Protein AF-A0A7S0C125-F1 (afdb_monomer_lite)

pLDDT: mean 75.1, std 19.54, range [33.34, 97.31]

Organism: NCBI:txid420281

Sequence (114 aa):
VIEKLANYRVVTVASYNEHTAALVEPFDDSGNLSFMMGLHGGGFGSSVPVTANFVHDMRDLVNEDEYSDVTFVVGDGDEEQKVYAHRAILAHRCDHFGAMFRSGMRESTEREIR

Secondary structure (DSSP, 8-state):
-GGGGTTS-EEEEEEETTEEEEEE-----SS---TTS-SS---S-----TTTSHHHHHHHTTT-STT-SEEEEESSGGG-EEEEE-HHHHHHH-HHHHHHHHS-SHHHH-SEE-

Radius of gyration: 19.55 Å; chains: 1; bounding box: 50×36×48 Å

InterPro domains:
  IPR000210 BTB/POZ domain [PF00651] (60-113)
  IPR000210 BTB/POZ domain [PS50097] (68-114)
  IPR011333 SKP1/BTB/POZ domain superfamily [G3DSA:3.30.710.10] (47-114)
  IPR011333 SKP1/BTB/POZ domain superfamily [SSF54695] (52-113)
  IPR042846 BTB/POZ domain-containing protein 19 [PTHR46965] (52-110)

Foldseek 3Di:
DVVVCPPFQFPDWDDDDPDIDTDTDPDPPDDDDPVPPDPDDDDPDPPPPCPNCVVVVVVVQFQDAPPFQAWEFDDDDPPTDIGGHHLVVCLVVDVVSVCQLVVPDPSVRDRYHD

Structure (mmCIF, N/CA/C/O backbone):
data_AF-A0A7S0C125-F1
#
_entry.id   AF-A0A7S0C125-F1
#
loop_
_atom_site.group_PDB
_atom_site.id
_atom_site.type_symbol
_atom_site.label_atom_id
_atom_site.label_alt_id
_atom_site.label_comp_id
_atom_site.label_asym_id
_atom_site.label_entity_id
_atom_site.label_seq_id
_atom_site.pdbx_PDB_ins_code
_atom_site.Cartn_x
_atom_site.Cartn_y
_atom_site.Cartn_z
_atom_site.occupancy
_atom_site.B_iso_or_equiv
_atom_site.auth_seq_id
_atom_site.auth_comp_id
_atom_site.auth_asym_id
_atom_site.auth_atom_id
_atom_site.pdbx_PDB_model_num
ATOM 1 N N . VAL A 1 1 ? 17.798 5.383 -24.851 1.00 54.06 1 VAL A N 1
ATOM 2 C CA . VAL A 1 1 ? 16.966 4.716 -23.813 1.00 54.06 1 VAL A CA 1
ATOM 3 C C . VAL A 1 1 ? 16.633 3.279 -24.212 1.00 54.06 1 VAL A C 1
ATOM 5 O O . VAL A 1 1 ? 16.928 2.386 -23.436 1.00 54.06 1 VAL A O 1
ATOM 8 N N . ILE A 1 2 ? 16.129 3.038 -25.429 1.00 53.88 2 ILE A N 1
ATOM 9 C CA . ILE A 1 2 ? 15.700 1.707 -25.911 1.00 53.88 2 ILE A CA 1
ATOM 10 C C . ILE A 1 2 ? 16.863 0.708 -26.075 1.00 53.88 2 ILE A C 1
ATOM 12 O O . ILE A 1 2 ? 16.720 -0.451 -25.707 1.00 53.88 2 ILE A O 1
ATOM 16 N N . GLU A 1 3 ? 18.045 1.152 -26.518 1.00 57.81 3 GLU A N 1
ATOM 17 C CA . GLU A 1 3 ? 19.228 0.278 -26.670 1.00 57.81 3 GLU A CA 1
ATOM 18 C C . GLU A 1 3 ? 19.671 -0.394 -25.358 1.00 57.81 3 GLU A C 1
ATOM 20 O O . GLU A 1 3 ? 20.230 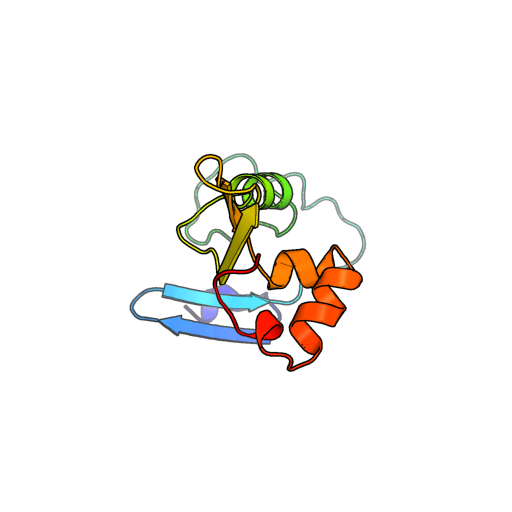-1.485 -25.374 1.00 57.81 3 GLU A O 1
ATOM 25 N N . LYS A 1 4 ? 19.373 0.222 -24.204 1.00 55.84 4 LYS A N 1
ATOM 26 C CA . LYS A 1 4 ? 19.708 -0.321 -22.877 1.00 55.84 4 LYS A CA 1
ATOM 27 C C . LYS A 1 4 ? 18.773 -1.450 -22.429 1.00 55.84 4 LYS A C 1
ATOM 29 O O . LYS A 1 4 ? 19.065 -2.124 -21.448 1.00 55.84 4 LYS A O 1
ATOM 34 N N . LEU A 1 5 ? 17.663 -1.653 -23.138 1.00 57.25 5 LEU A N 1
ATOM 35 C CA . LEU A 1 5 ? 16.684 -2.709 -22.879 1.00 57.25 5 LEU A CA 1
ATOM 36 C C . LEU A 1 5 ? 16.850 -3.902 -23.831 1.00 57.25 5 LEU A C 1
ATOM 38 O O . LEU A 1 5 ? 16.0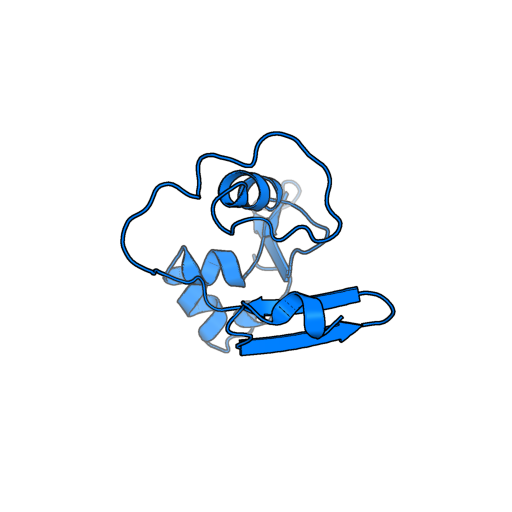44 -4.822 -23.781 1.00 57.25 5 LEU A O 1
ATOM 42 N N . ALA A 1 6 ? 17.884 -3.908 -24.682 1.00 58.38 6 ALA A N 1
ATOM 43 C CA . ALA A 1 6 ? 18.056 -4.899 -25.747 1.00 58.38 6 ALA A CA 1
ATOM 44 C C . ALA A 1 6 ? 18.080 -6.361 -25.257 1.00 58.38 6 ALA A C 1
ATOM 46 O O . ALA A 1 6 ? 17.675 -7.251 -25.997 1.00 58.38 6 ALA A O 1
ATOM 47 N N . ASN A 1 7 ? 18.505 -6.594 -24.010 1.00 57.00 7 ASN A N 1
ATOM 48 C CA . ASN A 1 7 ? 18.581 -7.927 -23.399 1.00 57.00 7 ASN A CA 1
ATOM 49 C C . ASN A 1 7 ? 17.431 -8.228 -22.424 1.00 57.00 7 ASN A C 1
ATOM 51 O O . ASN A 1 7 ? 17.459 -9.244 -21.738 1.00 57.00 7 ASN A O 1
ATOM 55 N N . TYR A 1 8 ? 16.432 -7.351 -22.328 1.00 62.03 8 TYR A N 1
ATOM 56 C CA . TYR A 1 8 ? 15.268 -7.557 -21.476 1.00 62.03 8 TYR A CA 1
ATOM 57 C C . TYR A 1 8 ? 14.053 -7.875 -22.340 1.00 62.03 8 TYR A C 1
ATOM 59 O O . TYR A 1 8 ? 13.775 -7.174 -23.315 1.00 62.03 8 TYR A O 1
ATOM 67 N N . ARG A 1 9 ? 13.263 -8.884 -21.952 1.00 68.81 9 ARG A N 1
ATOM 68 C CA . ARG A 1 9 ? 11.912 -9.029 -22.500 1.00 68.81 9 ARG A CA 1
ATOM 69 C C . ARG A 1 9 ? 11.036 -7.952 -21.873 1.00 68.81 9 ARG A C 1
ATOM 71 O O . ARG A 1 9 ? 10.438 -8.142 -20.817 1.00 68.81 9 ARG A O 1
ATOM 78 N N . VAL A 1 10 ? 11.020 -6.793 -22.518 1.00 67.75 10 VAL A N 1
ATOM 79 C CA . VAL A 1 10 ? 10.178 -5.664 -22.140 1.00 67.75 10 VAL A CA 1
ATOM 80 C C . VAL A 1 10 ? 8.723 -6.029 -22.405 1.00 67.75 10 VAL A C 1
ATOM 82 O O . VAL A 1 10 ? 8.325 -6.239 -23.548 1.00 67.75 10 VAL A O 1
ATOM 85 N N . VAL A 1 11 ? 7.938 -6.105 -21.338 1.00 75.50 11 VAL A N 1
ATOM 86 C CA . VAL A 1 11 ? 6.491 -6.327 -21.398 1.00 75.50 11 VAL A CA 1
ATOM 87 C C . VAL A 1 11 ? 5.794 -5.010 -21.714 1.00 75.50 11 VAL A C 1
ATOM 89 O O . VAL A 1 11 ? 5.001 -4.938 -22.648 1.00 75.50 11 VAL A O 1
ATOM 92 N N . THR A 1 12 ? 6.140 -3.955 -20.971 1.00 74.75 12 THR A N 1
ATOM 93 C CA . THR A 1 12 ? 5.523 -2.629 -21.101 1.00 74.75 12 THR A CA 1
ATOM 94 C C . THR A 1 12 ? 6.536 -1.542 -20.761 1.00 74.75 12 THR A C 1
ATOM 96 O O . THR A 1 12 ? 7.315 -1.694 -19.823 1.00 74.75 12 THR A O 1
ATOM 99 N N . VAL A 1 13 ? 6.505 -0.422 -21.487 1.00 78.31 13 VAL A N 1
ATOM 100 C CA . VAL A 1 13 ? 7.311 0.775 -21.197 1.00 78.31 13 VAL A CA 1
ATOM 101 C C . VAL A 1 13 ? 6.389 1.925 -20.812 1.00 78.31 13 VAL A C 1
ATOM 103 O O . VAL A 1 13 ? 5.409 2.188 -21.504 1.00 78.31 13 VAL A O 1
ATOM 106 N N . ALA A 1 14 ? 6.734 2.633 -19.741 1.00 75.00 14 ALA A N 1
ATOM 107 C CA . ALA A 1 14 ? 6.141 3.906 -19.363 1.00 75.00 14 ALA A CA 1
ATOM 108 C C . ALA A 1 14 ? 7.240 4.973 -19.326 1.00 75.00 14 ALA A C 1
ATOM 110 O O . ALA A 1 14 ? 8.318 4.752 -18.775 1.00 75.00 14 ALA A O 1
ATOM 111 N N . SER A 1 15 ? 6.986 6.133 -19.925 1.00 78.12 15 SER A N 1
ATOM 112 C CA . SER A 1 15 ? 7.932 7.250 -19.946 1.00 78.12 15 SER A CA 1
ATOM 113 C C . SER A 1 15 ? 7.223 8.523 -19.496 1.00 78.12 15 SER A C 1
ATOM 115 O O . SER A 1 15 ? 6.113 8.799 -19.951 1.00 78.12 15 SER A O 1
ATOM 117 N N . TYR A 1 16 ? 7.843 9.269 -18.583 1.00 66.12 16 TYR A N 1
ATOM 118 C CA . TYR A 1 16 ? 7.357 10.551 -18.082 1.00 66.12 16 TYR A CA 1
ATOM 119 C C . TYR A 1 16 ? 8.542 11.496 -17.872 1.00 66.12 16 TYR A C 1
ATOM 121 O O . TYR A 1 16 ? 9.473 11.182 -17.127 1.00 66.12 16 TYR A O 1
ATOM 129 N N . ASN A 1 17 ? 8.505 12.661 -18.523 1.00 83.62 17 ASN A N 1
ATOM 130 C CA . ASN A 1 17 ? 9.614 13.615 -18.579 1.00 83.62 17 ASN A CA 1
ATOM 131 C C . ASN A 1 17 ? 10.936 12.934 -18.985 1.00 83.62 17 ASN A C 1
ATOM 133 O O . ASN A 1 17 ? 11.055 12.398 -20.084 1.00 83.62 17 ASN A O 1
ATOM 137 N N . GLU A 1 18 ? 11.925 12.950 -18.093 1.00 78.81 18 GLU A N 1
ATOM 138 C CA . GLU A 1 18 ? 13.269 12.405 -18.301 1.00 78.81 18 GLU A CA 1
ATOM 139 C C . GLU A 1 18 ? 13.394 10.948 -17.821 1.00 78.81 18 GLU A C 1
ATOM 141 O O . GLU A 1 18 ? 14.442 10.317 -17.967 1.00 78.81 18 GLU A O 1
ATOM 146 N N . HIS A 1 19 ? 12.325 10.396 -17.243 1.00 73.19 19 HIS A N 1
ATOM 147 C CA . HIS A 1 19 ? 12.321 9.085 -16.612 1.00 73.19 19 HIS A CA 1
ATOM 148 C C . HIS A 1 19 ? 11.600 8.066 -17.491 1.00 73.19 19 HIS A C 1
ATOM 150 O O . HIS A 1 19 ? 10.519 8.311 -18.022 1.00 73.19 19 HIS A O 1
ATOM 156 N N . THR A 1 20 ? 12.203 6.890 -17.653 1.00 76.88 20 THR A N 1
ATOM 157 C CA . THR A 1 20 ? 11.588 5.760 -18.355 1.00 76.88 20 THR A CA 1
ATOM 158 C C . THR A 1 20 ? 11.655 4.534 -17.463 1.00 76.88 20 THR A C 1
ATOM 160 O O . THR A 1 20 ? 12.743 4.124 -17.063 1.00 76.88 20 THR A O 1
ATOM 163 N N . ALA A 1 21 ? 10.494 3.959 -17.170 1.00 75.75 21 ALA A N 1
ATOM 164 C CA . AL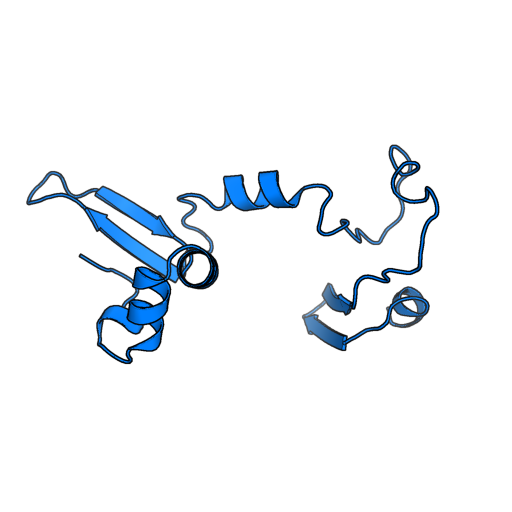A A 1 21 ? 10.344 2.687 -16.486 1.00 75.75 21 ALA A CA 1
ATOM 165 C C . ALA A 1 21 ? 9.919 1.620 -17.501 1.00 75.75 21 ALA A C 1
ATOM 167 O O . ALA A 1 21 ? 9.107 1.875 -18.391 1.00 75.75 21 ALA A O 1
ATOM 168 N N . ALA A 1 22 ? 10.465 0.416 -17.376 1.00 74.00 22 ALA A N 1
ATOM 169 C CA . ALA A 1 22 ? 10.069 -0.723 -18.189 1.00 74.00 22 ALA A CA 1
ATOM 170 C C . ALA A 1 22 ? 9.755 -1.900 -17.268 1.00 74.00 22 ALA A C 1
ATOM 172 O O . ALA A 1 22 ? 10.579 -2.266 -16.431 1.00 74.00 22 ALA A O 1
ATOM 173 N N . LEU A 1 23 ? 8.571 -2.489 -17.430 1.00 69.94 23 LEU A N 1
ATOM 174 C CA . LEU A 1 23 ? 8.256 -3.785 -16.848 1.00 69.94 23 LEU A CA 1
ATOM 175 C C . LEU A 1 23 ? 8.899 -4.843 -17.737 1.00 69.94 23 LEU A C 1
ATOM 177 O O . LEU A 1 23 ? 8.646 -4.885 -18.942 1.00 69.94 23 LEU A O 1
ATOM 181 N N . VAL A 1 24 ? 9.757 -5.662 -17.146 1.00 70.69 24 VAL A N 1
ATOM 182 C CA . VAL A 1 24 ? 10.538 -6.682 -17.842 1.00 70.69 24 VAL A CA 1
ATOM 183 C C . VAL A 1 24 ? 10.272 -8.029 -17.189 1.00 70.69 24 VAL A C 1
ATOM 185 O O . VAL A 1 24 ? 10.159 -8.103 -15.966 1.00 70.69 24 VAL A O 1
ATOM 188 N N . GLU A 1 25 ? 10.142 -9.093 -17.980 1.00 60.84 25 GLU A N 1
ATOM 189 C CA . GLU A 1 25 ? 10.072 -10.431 -17.391 1.00 60.84 25 GLU A CA 1
ATOM 190 C C . GLU A 1 25 ? 11.433 -10.795 -16.783 1.00 60.84 25 GLU A C 1
ATOM 192 O O . GLU A 1 25 ? 12.462 -10.596 -17.441 1.00 60.84 25 GLU A O 1
ATOM 197 N N . PRO A 1 26 ? 11.470 -11.316 -15.543 1.00 55.66 26 PRO A N 1
ATOM 198 C CA . PRO A 1 26 ? 12.689 -11.898 -15.015 1.00 55.66 26 PRO A CA 1
ATOM 199 C C . PRO A 1 26 ? 13.030 -13.126 -15.865 1.00 55.66 26 PRO A C 1
ATOM 201 O O . PRO A 1 26 ? 12.218 -14.041 -15.990 1.00 55.66 26 PRO A O 1
ATOM 204 N N . PHE A 1 27 ? 14.215 -13.142 -16.475 1.00 53.53 27 PHE A N 1
ATOM 205 C CA . PHE A 1 27 ? 14.724 -14.350 -17.115 1.00 53.53 27 PHE A CA 1
ATOM 206 C C . PHE A 1 27 ? 14.977 -15.397 -16.032 1.00 53.53 27 PHE A C 1
ATOM 208 O O . PHE A 1 27 ? 15.867 -15.224 -15.199 1.00 53.53 27 PHE A O 1
ATOM 215 N N . ASP A 1 28 ? 14.208 -16.480 -16.062 1.00 51.19 28 ASP A N 1
ATOM 216 C CA . ASP A 1 28 ? 14.538 -17.715 -15.360 1.00 51.19 28 ASP A CA 1
ATOM 217 C C . ASP A 1 28 ? 15.256 -18.639 -16.354 1.00 51.19 28 ASP A C 1
ATOM 219 O O . ASP A 1 28 ? 14.722 -19.647 -16.806 1.00 51.19 28 ASP A O 1
ATOM 223 N N . ASP A 1 29 ? 16.464 -18.247 -16.769 1.00 43.12 29 ASP A N 1
ATOM 224 C CA . ASP A 1 29 ? 17.341 -19.142 -17.522 1.00 43.12 29 ASP A CA 1
ATOM 225 C C . ASP A 1 29 ? 18.206 -19.902 -16.520 1.00 43.12 29 ASP A C 1
ATOM 227 O O . ASP A 1 29 ? 19.268 -19.456 -16.088 1.00 43.12 29 ASP A O 1
ATOM 231 N N . SER A 1 30 ? 17.693 -21.063 -16.118 1.00 42.41 30 SER A N 1
ATOM 232 C CA . SER A 1 30 ? 18.458 -22.255 -15.744 1.00 42.41 30 SER A CA 1
ATOM 233 C C . SER A 1 30 ? 19.937 -22.024 -15.367 1.00 42.41 30 SER A C 1
ATOM 235 O O . SER A 1 30 ? 20.845 -22.189 -16.178 1.00 42.41 30 SER A O 1
ATOM 237 N N . GLY A 1 31 ? 20.182 -21.760 -14.080 1.00 47.16 31 GLY A N 1
ATOM 238 C CA . GLY A 1 31 ? 21.238 -22.468 -13.353 1.00 47.16 31 GLY A CA 1
ATOM 239 C C . GLY A 1 31 ? 22.687 -21.972 -13.408 1.00 47.16 31 GLY A C 1
ATOM 240 O O . GLY A 1 31 ? 23.569 -22.820 -13.323 1.00 47.16 31 GLY A O 1
ATOM 241 N N . ASN A 1 32 ? 22.998 -20.671 -13.444 1.00 39.50 32 ASN A N 1
ATOM 242 C CA . ASN A 1 32 ? 24.373 -20.235 -13.136 1.00 39.50 32 ASN A CA 1
ATOM 243 C C . ASN A 1 32 ? 24.462 -18.875 -12.430 1.00 39.50 32 ASN A C 1
ATOM 245 O O . ASN A 1 32 ? 24.196 -17.839 -13.024 1.00 39.50 32 ASN A O 1
ATOM 249 N N . LEU A 1 33 ? 24.862 -18.922 -11.151 1.00 40.53 33 LEU A N 1
ATOM 250 C CA . LEU A 1 33 ? 25.848 -18.088 -10.434 1.00 40.53 33 LEU A CA 1
ATOM 251 C C . LEU A 1 33 ? 26.068 -16.601 -10.822 1.00 40.53 33 LEU A C 1
ATOM 253 O O . LEU A 1 33 ? 27.132 -16.064 -10.535 1.00 40.53 33 LEU A O 1
ATOM 257 N N . SER A 1 34 ? 25.117 -15.894 -11.430 1.00 44.53 34 SER A N 1
ATOM 258 C CA . SER A 1 34 ? 25.297 -14.474 -11.782 1.00 44.53 34 SER A CA 1
ATOM 259 C C . SER A 1 34 ? 24.731 -13.514 -10.731 1.00 44.53 34 SER A C 1
ATOM 261 O O . SER A 1 34 ? 25.050 -12.331 -10.742 1.00 44.53 34 SER A O 1
ATOM 263 N N . PHE A 1 35 ? 23.960 -14.021 -9.763 1.00 45.62 35 PHE A N 1
ATOM 264 C CA . PHE A 1 35 ? 23.407 -13.220 -8.663 1.00 45.62 35 PHE A CA 1
ATOM 265 C C . PHE A 1 35 ? 24.406 -12.911 -7.532 1.00 45.62 35 PHE A C 1
ATOM 267 O O . PHE A 1 35 ? 24.052 -12.204 -6.593 1.00 45.62 35 PHE A O 1
ATOM 274 N N . MET A 1 36 ? 25.652 -13.404 -7.607 1.00 40.44 36 MET A N 1
ATOM 275 C CA . MET A 1 36 ? 26.656 -13.240 -6.539 1.00 40.44 36 MET A CA 1
ATOM 276 C C . MET A 1 36 ? 27.865 -12.359 -6.912 1.00 40.44 36 MET A C 1
ATOM 278 O O . MET A 1 36 ? 28.843 -12.317 -6.172 1.00 40.44 36 MET A O 1
ATOM 282 N N . MET A 1 37 ? 27.812 -11.616 -8.023 1.00 38.41 37 MET A N 1
ATOM 283 C CA . MET A 1 37 ? 28.876 -10.689 -8.442 1.00 38.41 37 MET A CA 1
ATOM 284 C C . MET A 1 37 ? 28.278 -9.363 -8.933 1.00 38.41 37 MET A C 1
ATOM 286 O O . MET A 1 37 ? 28.106 -9.134 -10.123 1.00 38.41 37 MET A O 1
ATOM 290 N N . GLY A 1 38 ? 27.934 -8.486 -7.988 1.00 42.62 38 GLY A N 1
ATOM 291 C CA . GLY A 1 38 ? 27.492 -7.112 -8.275 1.00 42.62 38 GLY A CA 1
ATOM 292 C C . GLY A 1 38 ? 27.627 -6.134 -7.103 1.00 42.62 38 GLY A C 1
ATOM 293 O O . GLY A 1 38 ? 27.239 -4.975 -7.215 1.00 42.62 38 GLY A O 1
ATOM 294 N N . LEU A 1 39 ? 28.201 -6.576 -5.979 1.00 46.94 39 LEU A N 1
ATOM 295 C CA . LEU A 1 39 ? 28.697 -5.688 -4.932 1.00 46.94 39 LEU A CA 1
ATOM 296 C C . LEU A 1 39 ? 29.951 -4.980 -5.471 1.00 46.94 39 LEU A C 1
ATOM 298 O O . LEU A 1 39 ? 31.000 -5.612 -5.555 1.00 46.94 39 LEU A O 1
ATOM 302 N N . HIS A 1 40 ? 29.831 -3.675 -5.736 1.00 40.34 40 HIS A N 1
ATOM 303 C CA . HIS A 1 40 ? 30.857 -2.687 -6.132 1.00 40.34 40 HIS A CA 1
ATOM 304 C C . HIS A 1 40 ? 30.996 -2.408 -7.637 1.00 40.34 40 HIS A C 1
ATOM 306 O O . HIS A 1 40 ? 31.637 -3.149 -8.375 1.00 40.34 40 HIS A O 1
ATOM 312 N N . GLY A 1 41 ? 30.520 -1.230 -8.051 1.00 33.34 41 GLY A N 1
ATOM 313 C CA . GLY A 1 41 ? 30.965 -0.568 -9.281 1.00 33.34 41 GLY A CA 1
ATOM 314 C C . GLY A 1 41 ? 29.835 0.151 -10.001 1.00 33.34 41 GLY A C 1
ATOM 315 O O . GLY A 1 41 ? 29.008 -0.485 -10.640 1.00 33.34 41 GLY A O 1
ATOM 316 N N . GLY A 1 42 ? 29.791 1.479 -9.886 1.00 43.28 42 GLY A N 1
ATOM 317 C CA . GLY A 1 42 ? 28.737 2.311 -10.456 1.00 43.28 42 GLY A CA 1
ATOM 318 C C . GLY A 1 42 ? 28.549 2.135 -11.967 1.00 43.28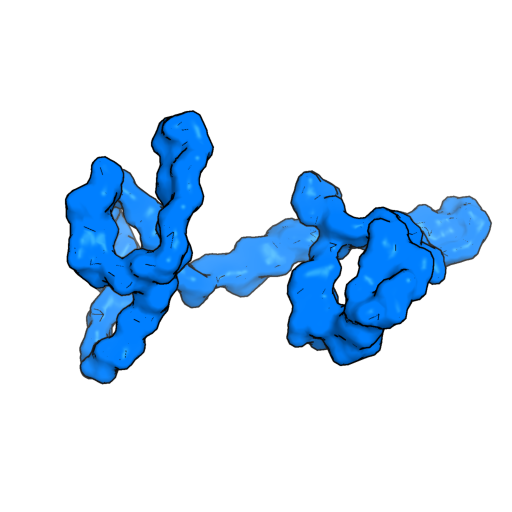 42 GLY A C 1
ATOM 319 O O . GLY A 1 42 ? 29.504 2.146 -12.739 1.00 43.28 42 GLY A O 1
ATOM 320 N N . GLY A 1 43 ? 27.285 2.039 -12.377 1.00 36.16 43 GLY A N 1
ATOM 321 C CA . GLY A 1 43 ? 26.846 2.042 -13.767 1.00 36.16 43 GLY A CA 1
ATOM 322 C C . GLY A 1 43 ? 25.385 2.483 -13.842 1.00 36.16 43 GLY A C 1
ATOM 323 O O . GLY A 1 43 ? 24.515 1.897 -13.209 1.00 36.16 43 GLY A O 1
ATOM 324 N N . PHE A 1 44 ? 25.129 3.567 -14.573 1.00 40.91 44 PHE A N 1
ATOM 325 C CA . PHE A 1 44 ? 23.841 4.251 -14.700 1.00 40.91 44 PHE A CA 1
ATOM 326 C C . PHE A 1 44 ? 22.751 3.365 -15.327 1.00 40.91 44 PHE A C 1
ATOM 328 O O . PHE A 1 44 ? 22.603 3.296 -16.553 1.00 40.91 44 PHE A O 1
ATOM 335 N N . GLY A 1 45 ? 21.966 2.737 -14.455 1.00 46.31 45 GLY A N 1
ATOM 336 C CA . GLY A 1 45 ? 20.783 1.942 -14.761 1.00 46.31 45 GLY A CA 1
ATOM 337 C C . GLY A 1 45 ? 20.522 1.007 -13.592 1.00 46.31 45 GLY A C 1
ATOM 338 O O . GLY A 1 45 ? 20.974 -0.130 -13.614 1.00 46.31 45 GLY A O 1
ATOM 339 N N . SER A 1 46 ? 19.858 1.510 -12.548 1.00 48.62 46 SER A N 1
ATOM 340 C CA . SER A 1 46 ? 19.522 0.729 -11.355 1.00 48.62 46 SER A CA 1
ATOM 341 C C . SER A 1 46 ? 18.428 -0.286 -11.694 1.00 48.62 46 SER A C 1
ATOM 343 O O . SER A 1 46 ? 17.260 -0.098 -11.363 1.00 48.62 46 SER A O 1
ATOM 345 N N . SER A 1 47 ? 18.775 -1.354 -12.412 1.00 48.41 47 SER A N 1
ATOM 346 C CA . SER A 1 47 ? 17.976 -2.573 -12.394 1.00 48.41 47 SER A CA 1
ATOM 347 C C . SER A 1 47 ? 18.185 -3.193 -11.017 1.00 48.41 47 SER A C 1
ATOM 349 O O . SER A 1 47 ? 19.054 -4.046 -10.840 1.00 48.41 47 SER A O 1
ATOM 351 N N . VAL A 1 48 ? 17.458 -2.689 -10.016 1.00 52.41 48 VAL A N 1
ATOM 352 C CA . VAL A 1 48 ? 17.411 -3.324 -8.701 1.00 52.41 48 VAL A CA 1
ATOM 353 C C . VAL A 1 48 ? 16.777 -4.689 -8.938 1.00 52.41 48 VAL A C 1
ATOM 355 O O . VAL A 1 48 ? 15.633 -4.745 -9.400 1.00 52.41 48 VAL A O 1
ATOM 358 N N . PRO A 1 49 ? 17.499 -5.797 -8.700 1.00 55.47 49 PRO A N 1
ATOM 359 C CA . PRO A 1 49 ? 16.878 -7.105 -8.762 1.00 55.47 49 PRO A CA 1
ATOM 360 C C . PRO A 1 49 ? 15.682 -7.083 -7.816 1.00 55.47 49 PRO A C 1
ATOM 362 O O . PRO A 1 49 ? 15.835 -6.663 -6.669 1.00 55.47 49 PRO A O 1
ATOM 365 N N . VAL A 1 50 ? 14.511 -7.539 -8.272 1.00 55.50 50 VAL A N 1
ATOM 366 C CA . VAL A 1 50 ? 13.269 -7.529 -7.471 1.00 55.50 50 VAL A CA 1
ATOM 367 C C . VAL A 1 50 ? 13.483 -8.178 -6.099 1.00 55.50 50 VAL A C 1
ATOM 369 O O . VAL A 1 50 ? 12.801 -7.857 -5.144 1.00 55.50 50 VAL A O 1
ATOM 372 N N . THR A 1 51 ? 14.464 -9.065 -5.961 1.00 59.84 51 THR A N 1
ATOM 373 C CA . THR A 1 51 ? 14.784 -9.751 -4.710 1.00 59.84 51 THR A CA 1
ATOM 374 C C . THR A 1 51 ? 15.771 -9.018 -3.800 1.00 59.84 51 THR A C 1
ATOM 376 O O . THR A 1 51 ? 15.811 -9.333 -2.614 1.00 59.84 51 THR A O 1
ATOM 379 N N . ALA A 1 52 ? 16.571 -8.071 -4.304 1.00 59.41 52 ALA A N 1
ATOM 380 C CA . ALA A 1 52 ? 17.734 -7.564 -3.572 1.00 59.41 52 ALA A CA 1
ATOM 381 C C . ALA A 1 52 ? 17.358 -6.697 -2.361 1.00 59.41 52 ALA A C 1
ATOM 383 O O . ALA A 1 52 ? 18.038 -6.793 -1.347 1.00 59.41 52 ALA A O 1
ATOM 384 N N . ASN A 1 53 ? 16.262 -5.929 -2.433 1.00 70.94 53 ASN A N 1
ATOM 385 C CA . ASN A 1 53 ? 15.822 -5.035 -1.350 1.00 70.94 53 ASN A CA 1
ATOM 386 C C . ASN A 1 53 ? 14.314 -5.066 -1.062 1.00 70.94 53 ASN A C 1
ATOM 388 O O . ASN A 1 53 ? 13.865 -4.394 -0.142 1.00 70.94 53 ASN A O 1
ATOM 392 N N . PHE A 1 54 ? 13.525 -5.890 -1.758 1.00 79.19 54 PHE A N 1
ATOM 393 C CA . PHE A 1 54 ? 12.061 -5.837 -1.659 1.00 79.19 54 PHE A CA 1
ATOM 394 C C . PHE A 1 54 ? 11.516 -5.984 -0.239 1.00 79.19 54 PHE A C 1
ATOM 396 O O . PHE A 1 54 ? 10.564 -5.307 0.116 1.00 79.19 54 PHE A O 1
ATOM 403 N N . VAL A 1 55 ? 12.114 -6.825 0.610 1.00 82.88 55 VAL A N 1
ATOM 404 C CA . VAL A 1 55 ? 11.667 -6.945 2.011 1.00 82.88 55 VAL A CA 1
ATOM 405 C C . VAL A 1 55 ? 11.916 -5.656 2.799 1.00 82.88 55 VAL A C 1
ATOM 407 O O . VAL A 1 55 ? 11.093 -5.302 3.638 1.00 82.88 55 VAL A O 1
ATOM 410 N N . HIS A 1 56 ? 13.033 -4.971 2.544 1.00 84.25 56 HIS A N 1
ATOM 411 C CA . HIS A 1 56 ? 13.342 -3.689 3.173 1.00 84.25 56 HIS A CA 1
ATOM 412 C C . HIS A 1 56 ? 12.383 -2.610 2.667 1.00 84.25 56 HIS A C 1
ATOM 414 O O . HIS A 1 56 ? 11.700 -1.987 3.470 1.00 84.25 56 HIS A O 1
ATOM 420 N N . ASP A 1 57 ? 12.240 -2.486 1.348 1.00 86.31 57 ASP A N 1
ATOM 421 C CA . ASP A 1 57 ? 11.360 -1.496 0.720 1.00 86.31 57 ASP A CA 1
ATOM 422 C C . ASP A 1 57 ? 9.900 -1.687 1.175 1.00 86.31 57 ASP A C 1
ATOM 424 O O . ASP A 1 57 ? 9.217 -0.743 1.558 1.00 86.31 57 ASP A O 1
ATOM 428 N N . MET A 1 58 ? 9.420 -2.934 1.231 1.00 89.12 58 MET A N 1
ATOM 429 C CA . MET A 1 58 ? 8.076 -3.261 1.723 1.00 89.12 58 MET A CA 1
ATOM 430 C C . MET A 1 58 ? 7.897 -2.993 3.218 1.00 89.12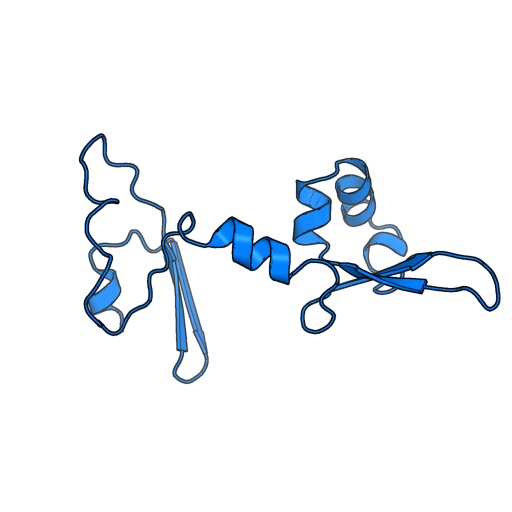 58 MET A C 1
ATOM 432 O O . MET A 1 58 ? 6.767 -2.787 3.658 1.00 89.12 58 MET A O 1
ATOM 436 N N . ARG A 1 59 ? 8.977 -3.035 4.007 1.00 90.69 59 ARG A N 1
ATOM 437 C CA . ARG A 1 59 ? 8.943 -2.679 5.428 1.00 90.69 59 ARG A CA 1
ATOM 438 C C . ARG A 1 59 ? 8.820 -1.172 5.602 1.00 90.69 59 ARG A C 1
ATOM 440 O O . ARG A 1 59 ? 8.059 -0.750 6.466 1.00 90.69 59 ARG A O 1
ATOM 447 N N . ASP A 1 60 ? 9.519 -0.400 4.779 1.00 91.62 60 ASP A N 1
ATOM 448 C CA . ASP A 1 60 ? 9.457 1.062 4.806 1.00 91.62 60 ASP A CA 1
ATOM 449 C C . ASP A 1 60 ? 8.060 1.574 4.417 1.00 91.62 60 ASP A C 1
ATOM 451 O O . ASP A 1 60 ? 7.614 2.590 4.930 1.00 91.62 60 ASP A O 1
ATOM 455 N N . LEU A 1 61 ? 7.311 0.821 3.601 1.00 93.00 61 LEU A N 1
ATOM 456 C CA . LEU A 1 61 ? 5.911 1.125 3.267 1.00 93.00 61 LEU A CA 1
ATOM 457 C C . LEU A 1 61 ? 4.906 0.863 4.409 1.00 93.00 61 LEU A C 1
ATOM 459 O O . LEU A 1 61 ? 3.723 1.193 4.279 1.00 93.00 61 LEU A O 1
ATOM 463 N N . VAL A 1 62 ? 5.305 0.224 5.512 1.00 93.81 62 VAL A N 1
ATOM 464 C CA . VAL A 1 62 ? 4.378 -0.072 6.614 1.00 93.81 62 VAL A CA 1
ATOM 465 C C . VAL A 1 62 ? 4.072 1.206 7.390 1.00 93.81 62 VAL A C 1
ATOM 467 O O . VAL A 1 62 ? 4.943 1.746 8.063 1.00 93.81 62 VAL A O 1
ATOM 470 N N . ASN A 1 63 ? 2.801 1.620 7.371 1.00 95.06 63 ASN A N 1
ATOM 471 C CA . ASN A 1 63 ? 2.313 2.833 8.035 1.00 95.06 63 ASN A CA 1
ATOM 472 C C . ASN A 1 63 ? 2.942 4.140 7.516 1.00 95.06 63 ASN A C 1
ATOM 474 O O .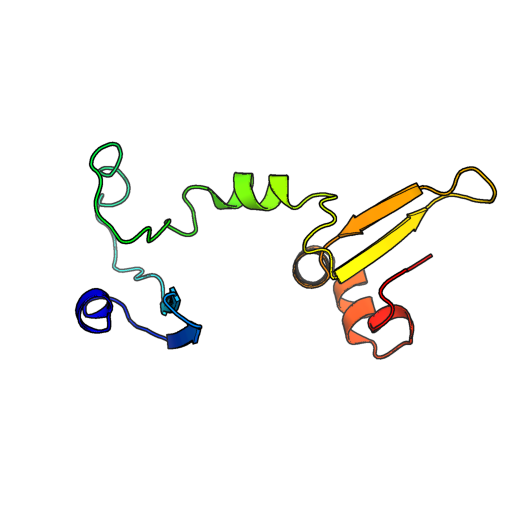 ASN A 1 63 ? 3.006 5.122 8.253 1.00 95.06 63 ASN A O 1
ATOM 478 N N . GLU A 1 64 ? 3.374 4.144 6.254 1.00 95.25 64 GLU A N 1
ATOM 479 C CA . GLU A 1 64 ? 3.827 5.343 5.546 1.00 95.25 64 GLU A CA 1
ATOM 480 C C . GLU A 1 64 ? 2.637 6.077 4.910 1.00 95.25 64 GLU A C 1
ATOM 482 O O . GLU A 1 64 ? 1.755 5.442 4.329 1.00 95.25 64 GLU A O 1
ATOM 487 N N . ASP A 1 65 ? 2.602 7.406 5.021 1.00 95.56 65 ASP A N 1
ATOM 488 C CA . ASP A 1 65 ? 1.475 8.234 4.568 1.00 95.56 65 ASP A CA 1
ATOM 489 C C . ASP A 1 65 ? 1.583 8.577 3.074 1.00 95.56 65 ASP A C 1
ATOM 491 O O . ASP A 1 65 ? 0.578 8.516 2.360 1.00 95.56 65 ASP A O 1
ATOM 495 N N . GLU A 1 66 ? 2.798 8.859 2.580 1.00 94.19 66 GLU A N 1
ATOM 496 C CA . GLU A 1 66 ? 3.041 9.499 1.272 1.00 94.19 66 GLU A CA 1
ATOM 497 C C . GLU A 1 66 ? 2.340 8.802 0.091 1.00 94.19 66 GLU A C 1
ATOM 499 O O . GLU A 1 66 ? 1.754 9.465 -0.769 1.00 94.19 66 GLU A O 1
ATOM 504 N N . TYR A 1 67 ? 2.352 7.467 0.069 1.00 93.19 67 TYR A N 1
ATOM 505 C CA . TYR A 1 67 ? 1.773 6.652 -1.008 1.00 93.19 67 TYR A CA 1
ATOM 506 C C . TYR A 1 67 ? 0.576 5.805 -0.564 1.00 93.19 67 TYR A C 1
ATOM 508 O O . TYR A 1 67 ? 0.110 4.944 -1.317 1.00 93.19 67 TYR A O 1
ATOM 516 N N . SER A 1 68 ? 0.052 6.061 0.637 1.00 95.69 68 SER A N 1
ATOM 517 C CA . SER A 1 68 ? -1.106 5.339 1.153 1.00 95.69 68 SER A CA 1
ATOM 518 C C . SER A 1 68 ? -2.377 5.665 0.360 1.00 95.69 68 SER A C 1
ATOM 520 O O . SER A 1 68 ? -2.729 6.824 0.116 1.00 95.69 68 SER A O 1
ATOM 522 N N . ASP A 1 69 ? -3.103 4.621 -0.037 1.00 94.62 69 ASP A N 1
ATOM 523 C CA . ASP A 1 69 ? -4.388 4.712 -0.742 1.00 94.62 69 ASP A CA 1
ATOM 524 C C . ASP A 1 69 ? -5.577 4.283 0.143 1.00 94.62 69 ASP A C 1
ATOM 526 O O . ASP A 1 69 ? -6.736 4.354 -0.279 1.00 94.62 69 ASP A O 1
ATOM 530 N N . VAL A 1 70 ? -5.302 3.877 1.388 1.00 95.19 70 VAL A N 1
ATOM 531 C CA . VAL A 1 70 ? -6.295 3.589 2.426 1.00 95.19 70 VAL A CA 1
ATOM 532 C C . VAL A 1 70 ? -5.739 3.893 3.823 1.00 95.19 70 VAL A C 1
ATOM 534 O O . VAL A 1 70 ? -4.571 3.643 4.117 1.00 95.19 70 VAL A O 1
ATOM 537 N N . THR A 1 71 ? -6.592 4.410 4.699 1.00 96.56 71 THR A N 1
ATOM 538 C CA . THR A 1 71 ? -6.303 4.713 6.101 1.00 96.56 71 THR A CA 1
ATOM 539 C C . THR A 1 71 ? -7.362 4.058 6.976 1.00 96.56 71 THR A C 1
ATOM 541 O O . THR A 1 71 ? -8.554 4.273 6.770 1.00 96.56 71 THR A O 1
ATOM 544 N N . PHE A 1 72 ? -6.939 3.274 7.960 1.00 95.00 72 PHE A N 1
ATOM 545 C CA . PHE A 1 72 ? -7.833 2.713 8.968 1.00 95.00 72 PHE A CA 1
ATOM 546 C C . PHE A 1 72 ? -7.837 3.613 10.196 1.00 95.00 72 PHE A C 1
ATOM 548 O O . PHE A 1 72 ? -6.770 3.987 10.684 1.00 95.00 72 PHE A O 1
ATOM 555 N N . VAL A 1 73 ? -9.019 3.959 10.687 1.00 94.81 73 VAL A N 1
ATOM 556 C CA . VAL A 1 73 ? -9.197 4.668 11.954 1.00 94.81 73 VAL A CA 1
ATOM 557 C C . VAL A 1 73 ? -9.605 3.632 12.988 1.00 94.81 73 VAL A C 1
ATOM 559 O O . VAL A 1 73 ? -10.623 2.970 12.831 1.00 94.81 73 VAL A O 1
ATOM 562 N N . VAL A 1 74 ? -8.774 3.453 14.009 1.00 93.94 74 VAL A N 1
ATOM 563 C CA . VAL A 1 74 ? -8.959 2.434 15.046 1.00 93.94 74 VAL A CA 1
ATOM 564 C C . VAL A 1 74 ? -9.049 3.122 16.401 1.00 93.94 74 VAL A C 1
ATOM 566 O O . VAL A 1 74 ? -8.267 4.028 16.670 1.00 93.94 74 VAL A O 1
ATOM 569 N N . GLY A 1 75 ? -9.957 2.670 17.261 1.00 91.44 75 GLY A N 1
ATOM 570 C CA . GLY A 1 75 ? -10.235 3.293 18.558 1.00 91.44 75 GLY A CA 1
ATOM 571 C C . GLY A 1 75 ? -11.592 3.992 18.569 1.00 91.44 75 GLY A C 1
ATOM 572 O O . GLY A 1 75 ? -12.260 4.074 17.541 1.00 91.44 75 GLY A O 1
ATOM 573 N N . ASP A 1 76 ? -11.996 4.474 19.742 1.00 87.69 76 ASP A N 1
ATOM 574 C CA . ASP A 1 76 ? -13.290 5.120 19.957 1.00 87.69 76 ASP A CA 1
ATOM 575 C C . ASP A 1 76 ? -13.101 6.492 20.624 1.00 87.69 76 ASP A C 1
ATOM 577 O O . ASP A 1 76 ? -12.302 6.651 21.551 1.00 87.69 76 ASP A O 1
ATOM 581 N N . GLY A 1 77 ? -13.880 7.487 20.194 1.00 83.62 77 GLY A N 1
ATOM 582 C CA . GLY A 1 77 ? -13.909 8.813 20.817 1.00 83.62 77 GLY A CA 1
ATOM 583 C C . GLY A 1 77 ? -12.617 9.608 20.612 1.00 83.62 77 GLY A C 1
ATOM 584 O O . GLY A 1 77 ? -12.199 9.836 19.483 1.00 83.62 77 GLY A O 1
ATOM 585 N N . ASP A 1 78 ? -12.003 10.062 21.705 1.00 86.31 78 ASP A N 1
ATOM 586 C CA . ASP A 1 78 ? -10.793 10.897 21.662 1.00 86.31 78 ASP A CA 1
ATOM 587 C C . ASP A 1 78 ? -9.495 10.081 21.459 1.00 86.31 78 ASP A C 1
ATOM 589 O O . ASP A 1 78 ? -8.420 10.661 21.305 1.00 86.31 78 ASP A O 1
ATOM 593 N N . GLU A 1 79 ? -9.575 8.744 21.443 1.00 88.88 79 GLU A N 1
ATOM 594 C CA . GLU A 1 79 ? -8.433 7.824 21.290 1.00 88.88 79 GLU A CA 1
ATOM 595 C C . GLU A 1 79 ? -8.332 7.221 19.872 1.00 88.88 79 GLU A C 1
ATOM 597 O O . GLU A 1 79 ? -7.802 6.126 19.684 1.00 88.88 79 GLU A O 1
ATOM 602 N N . GLU A 1 80 ? -8.843 7.919 18.853 1.00 92.44 80 GLU A N 1
ATOM 603 C CA . GLU A 1 80 ? -8.730 7.486 17.456 1.00 92.44 80 GLU A CA 1
ATOM 604 C C . GLU A 1 80 ? -7.270 7.523 16.960 1.00 92.44 80 GLU A C 1
ATOM 606 O O . GLU A 1 80 ? -6.590 8.553 16.982 1.00 92.44 80 GLU A O 1
ATOM 611 N N . GLN A 1 81 ? -6.800 6.394 16.427 1.00 94.25 81 GLN A N 1
ATOM 612 C CA . GLN A 1 81 ? -5.495 6.245 15.795 1.00 94.25 81 GLN A CA 1
ATOM 613 C C . GLN A 1 81 ? -5.644 5.955 14.300 1.00 94.25 81 GLN A C 1
ATOM 615 O O . GLN A 1 81 ? -6.349 5.033 13.891 1.00 94.25 81 GLN A O 1
ATOM 620 N N . LYS A 1 82 ? -4.901 6.704 13.478 1.00 95.81 82 LYS A N 1
ATOM 621 C CA . LYS A 1 82 ? -4.793 6.462 12.035 1.00 95.81 82 LYS A CA 1
ATOM 622 C C . LYS A 1 82 ? -3.693 5.456 11.724 1.00 95.81 82 LYS A C 1
ATOM 624 O O . LYS A 1 82 ? -2.575 5.580 12.223 1.00 95.81 82 LYS A O 1
ATOM 629 N N . VAL A 1 83 ? -4.010 4.499 10.860 1.00 96.50 83 VAL A N 1
ATOM 630 C CA . VAL A 1 83 ? -3.074 3.514 10.316 1.00 96.50 83 VAL A CA 1
ATOM 631 C C . VAL A 1 83 ? -3.087 3.613 8.794 1.00 96.50 83 VAL A C 1
ATOM 633 O O . VAL A 1 83 ? -4.084 3.272 8.156 1.00 96.50 83 VAL A O 1
ATOM 636 N N . TYR A 1 84 ? -1.988 4.087 8.213 1.00 97.31 84 TYR A N 1
ATOM 637 C CA . TYR A 1 84 ? -1.827 4.243 6.767 1.00 97.31 84 TYR A CA 1
ATOM 638 C C . TYR A 1 84 ? -1.442 2.909 6.122 1.00 97.31 84 TYR A C 1
ATOM 640 O O . TYR A 1 84 ? -0.618 2.155 6.644 1.00 97.31 84 TYR A O 1
ATOM 648 N N . ALA A 1 85 ? -2.065 2.575 4.996 1.00 95.94 85 ALA A N 1
ATOM 649 C CA . ALA A 1 85 ? -1.853 1.296 4.338 1.00 95.94 85 ALA A CA 1
ATOM 650 C C . ALA A 1 85 ? -2.074 1.365 2.821 1.00 95.94 85 ALA A C 1
ATOM 652 O O . ALA A 1 85 ? -2.437 2.394 2.254 1.00 95.94 85 ALA A O 1
ATOM 653 N N . HIS A 1 86 ? -1.827 0.224 2.174 1.00 95.56 86 HIS A N 1
ATOM 654 C CA . HIS A 1 86 ? -1.832 0.081 0.724 1.00 95.56 86 HIS A CA 1
ATOM 655 C C . HIS A 1 86 ? -2.775 -1.058 0.318 1.00 95.56 86 HIS A C 1
ATOM 657 O O . HIS A 1 86 ? -2.521 -2.228 0.637 1.00 95.56 86 HIS A O 1
ATOM 663 N N . ARG A 1 87 ? -3.852 -0.753 -0.410 1.00 94.12 87 ARG A N 1
ATOM 664 C CA . ARG A 1 87 ? -4.882 -1.718 -0.831 1.00 94.12 87 ARG A CA 1
ATOM 665 C C . ARG A 1 87 ? -4.288 -2.862 -1.632 1.00 94.12 87 ARG A C 1
ATOM 667 O O . ARG A 1 87 ? -4.628 -4.016 -1.386 1.00 94.12 87 ARG A O 1
ATOM 674 N N . ALA A 1 88 ? -3.372 -2.559 -2.554 1.00 93.38 88 ALA A N 1
ATOM 675 C CA . ALA A 1 88 ? -2.714 -3.566 -3.384 1.00 93.38 88 ALA A CA 1
ATOM 676 C C . ALA A 1 88 ? -1.957 -4.604 -2.539 1.00 93.38 88 ALA A C 1
ATOM 678 O O . ALA A 1 88 ? -2.048 -5.802 -2.813 1.00 93.38 88 ALA A O 1
ATOM 679 N N . ILE A 1 89 ? -1.269 -4.152 -1.485 1.00 94.12 89 ILE A N 1
ATOM 680 C CA . ILE A 1 89 ? -0.542 -5.022 -0.555 1.00 94.12 89 ILE A CA 1
ATOM 681 C C . ILE A 1 89 ? -1.541 -5.838 0.272 1.00 94.12 89 ILE A C 1
ATOM 683 O O . ILE A 1 89 ? -1.458 -7.064 0.300 1.00 94.12 89 ILE A O 1
ATOM 687 N N . LEU A 1 90 ? -2.526 -5.190 0.902 1.00 94.50 90 LEU A N 1
ATOM 688 C CA . LEU A 1 90 ? -3.506 -5.865 1.760 1.00 94.50 90 LEU A CA 1
ATOM 689 C C . LEU A 1 90 ? -4.350 -6.895 1.002 1.00 94.50 90 LEU A C 1
ATOM 691 O O . LEU A 1 90 ? -4.529 -8.008 1.490 1.00 94.50 90 LEU A O 1
ATOM 695 N N . ALA A 1 91 ? -4.811 -6.566 -0.205 1.00 94.50 91 ALA A N 1
ATOM 696 C CA . ALA A 1 91 ? -5.638 -7.447 -1.023 1.00 94.50 91 ALA A CA 1
ATOM 697 C C . ALA A 1 91 ? -4.927 -8.739 -1.452 1.00 94.50 91 ALA A C 1
ATOM 699 O O . ALA A 1 91 ? -5.594 -9.754 -1.646 1.00 94.50 91 ALA A O 1
ATOM 700 N N . HIS A 1 92 ? -3.599 -8.700 -1.611 1.00 93.69 92 HIS A N 1
ATOM 701 C CA . HIS A 1 92 ? -2.787 -9.880 -1.930 1.00 93.69 92 HIS A CA 1
ATOM 702 C C . HIS A 1 92 ? -2.351 -10.661 -0.687 1.00 93.69 92 HIS A C 1
ATOM 704 O O . HIS A 1 92 ? -1.985 -11.828 -0.794 1.00 93.69 92 HIS A O 1
ATOM 710 N N . ARG A 1 93 ? -2.335 -10.020 0.487 1.00 93.00 93 ARG A N 1
ATOM 711 C CA . ARG A 1 93 ? -1.819 -10.604 1.735 1.00 93.00 93 ARG A CA 1
ATOM 712 C C . ARG A 1 93 ? -2.919 -11.094 2.677 1.00 93.00 93 ARG A C 1
ATOM 714 O O . ARG A 1 93 ? -2.616 -11.856 3.589 1.00 93.00 93 ARG A O 1
ATOM 721 N N . CYS A 1 94 ? -4.163 -10.664 2.479 1.00 94.25 94 CYS A N 1
ATOM 722 C CA . CYS A 1 94 ? -5.308 -11.012 3.312 1.00 94.25 94 CYS A CA 1
ATOM 723 C C . CYS A 1 94 ? -6.571 -11.160 2.456 1.00 94.25 94 CYS A C 1
ATOM 725 O O . CYS A 1 94 ? -7.059 -10.185 1.882 1.00 94.25 94 CYS A O 1
ATOM 727 N N . ASP A 1 95 ? -7.142 -12.366 2.423 1.00 93.69 95 ASP A N 1
ATOM 728 C CA . ASP A 1 95 ? -8.334 -12.665 1.619 1.00 93.69 95 ASP A CA 1
ATOM 729 C C . ASP A 1 95 ? -9.545 -11.817 2.014 1.00 93.69 95 ASP A C 1
ATOM 731 O O . ASP A 1 95 ? -10.317 -11.409 1.147 1.00 93.69 95 ASP A O 1
ATOM 735 N N . HIS A 1 96 ? -9.692 -11.506 3.306 1.00 92.88 96 HIS A N 1
ATOM 736 C CA . HIS A 1 96 ? -10.776 -10.659 3.802 1.00 92.88 96 HIS A CA 1
ATOM 737 C C . HIS A 1 96 ? -10.691 -9.246 3.217 1.00 92.88 96 HIS A C 1
ATOM 739 O O . HIS A 1 96 ? -11.650 -8.771 2.611 1.00 92.88 96 HIS A O 1
ATOM 745 N N . PHE A 1 97 ? -9.522 -8.605 3.314 1.00 92.81 97 PHE A N 1
ATOM 746 C CA . PHE A 1 97 ? -9.301 -7.295 2.703 1.00 92.81 97 PHE A CA 1
ATOM 747 C C . PHE A 1 97 ? -9.385 -7.364 1.178 1.00 92.81 97 PHE A C 1
ATOM 749 O O . PHE A 1 97 ? -9.965 -6.482 0.551 1.00 92.81 97 PHE A O 1
ATOM 756 N N . GLY A 1 98 ? -8.888 -8.441 0.569 1.00 93.25 98 GLY A N 1
ATOM 757 C CA . GLY A 1 98 ? -9.043 -8.681 -0.861 1.00 93.25 98 GLY A CA 1
ATOM 758 C C . GLY A 1 98 ? -10.508 -8.716 -1.292 1.00 93.25 98 GLY A C 1
ATOM 759 O O . GLY A 1 98 ? -10.865 -8.093 -2.289 1.00 93.25 98 GLY A O 1
ATOM 760 N N . ALA A 1 99 ? -11.369 -9.411 -0.548 1.00 93.06 99 ALA A N 1
ATOM 761 C CA . ALA A 1 99 ? -12.804 -9.438 -0.804 1.00 93.06 99 ALA A CA 1
ATOM 762 C C . ALA A 1 99 ? -13.451 -8.067 -0.558 1.00 93.06 99 ALA A C 1
ATOM 764 O O . ALA A 1 99 ? -14.214 -7.608 -1.404 1.00 93.06 99 ALA A O 1
ATOM 765 N N . MET A 1 100 ? -13.101 -7.391 0.540 1.00 90.94 100 MET A N 1
ATOM 766 C CA . MET A 1 100 ? -13.599 -6.056 0.883 1.00 90.94 100 MET A CA 1
ATOM 767 C C . MET A 1 100 ? -13.307 -5.035 -0.224 1.00 90.94 100 MET A C 1
ATOM 769 O O . MET A 1 100 ? -14.216 -4.342 -0.662 1.00 90.94 100 MET A O 1
ATOM 773 N N . PHE A 1 101 ? -12.078 -4.988 -0.747 1.00 91.19 101 PHE A N 1
ATOM 774 C CA . PHE A 1 101 ? -11.703 -4.058 -1.819 1.00 91.19 101 PHE A CA 1
ATOM 775 C C . PHE A 1 101 ? -12.270 -4.438 -3.197 1.00 91.19 101 PHE A C 1
ATOM 777 O O . PHE A 1 101 ? -12.318 -3.597 -4.090 1.00 91.19 101 PHE A O 1
ATOM 784 N N . ARG A 1 102 ? -12.719 -5.687 -3.391 1.00 89.69 102 ARG A N 1
ATOM 785 C CA . ARG A 1 102 ? -13.368 -6.148 -4.634 1.00 89.69 102 ARG A CA 1
ATOM 786 C C . ARG A 1 102 ? -14.897 -6.120 -4.585 1.00 89.69 102 ARG A C 1
ATOM 788 O O . ARG A 1 102 ? -15.523 -6.308 -5.623 1.00 89.69 102 ARG A O 1
ATOM 795 N N . SER A 1 103 ? -15.499 -5.920 -3.414 1.00 85.81 103 SER A N 1
ATOM 796 C CA . SER A 1 103 ? -16.944 -6.086 -3.202 1.00 85.81 103 SER A CA 1
ATOM 797 C C . SER A 1 103 ? -17.805 -5.040 -3.919 1.00 85.81 103 SER A C 1
ATOM 799 O O . SER A 1 103 ? -19.003 -5.254 -4.085 1.00 85.81 103 SER A O 1
ATOM 801 N N . GLY A 1 104 ? -17.221 -3.907 -4.325 1.00 76.62 104 GLY A N 1
ATOM 802 C CA . GLY A 1 104 ? -17.956 -2.769 -4.883 1.00 76.62 104 GLY A CA 1
ATOM 803 C C . GLY A 1 104 ? -18.807 -2.014 -3.853 1.00 76.62 104 GLY A C 1
ATOM 804 O O . GLY A 1 104 ? -19.574 -1.131 -4.232 1.00 76.62 104 GLY A O 1
ATOM 805 N N . MET A 1 105 ? -18.689 -2.348 -2.561 1.00 81.06 105 MET A N 1
ATOM 806 C CA . MET A 1 105 ? -19.329 -1.620 -1.458 1.00 81.06 105 MET A CA 1
ATOM 807 C C . MET A 1 105 ? -18.634 -0.273 -1.219 1.00 81.06 105 MET A C 1
ATOM 809 O O . MET A 1 105 ? -17.546 -0.031 -1.741 1.00 81.06 105 MET A O 1
ATOM 813 N N . ARG A 1 106 ? -19.236 0.629 -0.439 1.00 77.31 106 ARG A N 1
ATOM 814 C CA . ARG A 1 106 ? -18.706 1.993 -0.256 1.00 77.31 106 ARG A CA 1
ATOM 815 C C . ARG A 1 106 ? -17.273 1.965 0.291 1.00 77.31 106 ARG A C 1
ATOM 817 O O . ARG A 1 106 ? -16.378 2.598 -0.272 1.00 77.31 106 ARG A O 1
ATOM 824 N N . GLU A 1 107 ? -17.049 1.092 1.264 1.00 77.00 107 GLU A N 1
ATOM 825 C CA . GLU A 1 107 ? -15.779 0.793 1.930 1.00 77.00 107 GLU A CA 1
ATOM 826 C C . GLU A 1 107 ? -14.690 0.315 0.953 1.00 77.00 107 GLU A C 1
ATOM 828 O O . GLU A 1 107 ? -13.502 0.494 1.203 1.00 77.00 107 GLU A O 1
ATOM 833 N N . SER A 1 108 ? -15.070 -0.251 -0.200 1.00 78.69 108 SER A N 1
ATOM 834 C CA . SER A 1 108 ? -14.113 -0.675 -1.233 1.00 78.69 108 SER A CA 1
ATOM 835 C C . SER A 1 108 ? -13.451 0.506 -1.957 1.00 78.69 108 SER A C 1
ATOM 837 O O . SER A 1 108 ? -12.369 0.362 -2.528 1.00 78.69 108 SER A O 1
ATOM 839 N N . THR A 1 109 ? -14.081 1.686 -1.913 1.00 82.69 109 THR A N 1
ATOM 840 C CA . THR A 1 109 ? -13.607 2.907 -2.583 1.00 82.69 109 THR A CA 1
ATOM 841 C C . THR A 1 109 ? -13.215 4.018 -1.616 1.00 82.69 109 THR A C 1
ATOM 843 O O . THR A 1 109 ? -12.412 4.871 -1.997 1.00 82.69 109 THR A O 1
ATOM 846 N N . GLU A 1 110 ? -13.680 3.981 -0.366 1.00 88.88 110 GLU A N 1
ATOM 847 C CA . GLU A 1 110 ? -13.355 4.989 0.646 1.00 88.88 110 GLU A CA 1
ATOM 848 C C . GLU A 1 110 ? -11.878 4.972 1.051 1.00 88.88 110 GLU A C 1
ATOM 850 O O . GLU A 1 110 ? -11.262 3.925 1.257 1.00 88.88 110 GLU A O 1
ATOM 855 N N . ARG A 1 111 ? -11.286 6.169 1.134 1.00 91.38 111 ARG A N 1
ATOM 856 C CA . ARG A 1 111 ? -9.897 6.332 1.576 1.00 91.38 111 ARG A CA 1
ATOM 857 C C . ARG A 1 111 ? -9.757 6.148 3.088 1.00 91.38 111 ARG A C 1
ATOM 859 O O . ARG A 1 111 ? -8.689 5.757 3.528 1.00 91.38 111 ARG A O 1
ATOM 866 N N . GLU A 1 112 ? -10.810 6.397 3.862 1.00 92.31 112 GLU A N 1
ATOM 867 C CA . GLU A 1 112 ? -10.835 6.216 5.317 1.00 92.31 112 GLU A CA 1
ATOM 868 C C . GLU A 1 112 ? -11.829 5.101 5.673 1.00 92.31 112 GLU A C 1
ATOM 870 O O . GLU A 1 112 ? -12.971 5.152 5.227 1.00 92.31 112 GLU A O 1
ATOM 875 N N . ILE A 1 113 ? -11.396 4.098 6.442 1.00 90.88 113 ILE A N 1
ATOM 876 C CA . ILE A 1 113 ? -12.212 2.952 6.879 1.00 90.88 113 ILE A CA 1
ATOM 877 C C . ILE A 1 113 ? -12.220 2.908 8.409 1.00 90.88 113 ILE A C 1
ATOM 879 O O . ILE A 1 113 ? -11.171 3.085 9.029 1.00 90.88 113 ILE A O 1
ATOM 883 N N . ARG A 1 114 ? -13.395 2.670 8.996 1.00 87.62 114 ARG A N 1
ATOM 884 C CA . ARG A 1 114 ? -13.632 2.571 10.443 1.00 87.62 114 ARG A CA 1
ATOM 885 C C . ARG A 1 114 ? -14.086 1.166 10.809 1.00 87.62 114 ARG A C 1
ATOM 887 O O . ARG A 1 114 ? -14.882 0.608 10.019 1.00 87.62 114 ARG A O 1
#